Protein AF-A0ABD3FHA6-F1 (afdb_monomer_lite)

pLDDT: mean 83.42, std 15.01, range [49.0, 98.38]

Organism: NCBI:txid2107226

Structure (mmCIF, N/CA/C/O backbone):
data_AF-A0ABD3FHA6-F1
#
_entry.id   AF-A0ABD3FHA6-F1
#
loop_
_atom_site.group_PDB
_atom_site.id
_atom_site.type_symbol
_atom_site.label_atom_id
_atom_site.label_alt_id
_atom_site.label_comp_id
_atom_site.label_asym_id
_atom_site.label_entity_id
_atom_site.label_seq_id
_atom_site.pdbx_PDB_ins_code
_atom_site.Cartn_x
_atom_site.Cartn_y
_atom_site.Cartn_z
_atom_site.occupancy
_atom_site.B_iso_or_equiv
_atom_site.auth_seq_id
_atom_site.auth_comp_id
_atom_site.auth_asym_id
_atom_site.auth_atom_id
_atom_site.pdbx_PDB_model_num
ATOM 1 N N . MET A 1 1 ? 28.570 7.224 -56.910 1.00 51.75 1 MET A N 1
ATOM 2 C CA . MET A 1 1 ? 27.597 7.751 -55.920 1.00 51.75 1 MET A CA 1
ATOM 3 C C . MET A 1 1 ? 27.052 6.671 -54.962 1.00 51.75 1 MET A C 1
ATOM 5 O O . MET A 1 1 ? 25.882 6.709 -54.624 1.00 51.75 1 MET A O 1
ATOM 9 N N . LYS A 1 2 ? 27.860 5.693 -54.512 1.00 54.31 2 LYS A N 1
ATOM 10 C CA . LYS A 1 2 ? 27.396 4.620 -53.595 1.00 54.31 2 LYS A CA 1
ATOM 11 C C . LYS A 1 2 ? 28.093 4.656 -52.227 1.00 54.31 2 LYS A C 1
ATOM 13 O O . LYS A 1 2 ? 27.481 4.357 -51.213 1.00 54.31 2 LYS A O 1
ATOM 18 N N . ILE A 1 3 ? 29.353 5.092 -52.200 1.00 58.38 3 ILE A N 1
ATOM 19 C CA . ILE A 1 3 ? 30.203 5.099 -50.999 1.00 58.38 3 ILE A CA 1
ATOM 20 C C . ILE A 1 3 ? 29.811 6.231 -50.033 1.00 58.38 3 ILE A C 1
ATOM 22 O O . ILE A 1 3 ? 29.779 6.028 -48.823 1.00 58.38 3 ILE A O 1
ATOM 26 N N . THR A 1 4 ? 29.428 7.399 -50.557 1.00 58.75 4 THR A N 1
ATOM 27 C CA . THR A 1 4 ? 28.997 8.557 -49.754 1.00 58.75 4 THR A CA 1
ATOM 28 C C . THR A 1 4 ? 27.700 8.290 -48.993 1.00 58.75 4 THR A C 1
ATOM 30 O O . THR A 1 4 ? 27.600 8.642 -47.823 1.00 58.75 4 THR A O 1
ATOM 33 N N . SER A 1 5 ? 26.733 7.611 -49.615 1.00 57.25 5 SER A N 1
ATOM 34 C CA . SER A 1 5 ? 25.458 7.252 -48.981 1.00 57.25 5 SER A CA 1
ATOM 35 C C . SER A 1 5 ? 25.635 6.233 -47.852 1.00 57.25 5 SER A C 1
ATOM 37 O O . SER A 1 5 ? 25.012 6.374 -46.806 1.00 57.25 5 SER A O 1
ATOM 39 N N . ILE A 1 6 ? 26.521 5.245 -48.025 1.00 63.41 6 ILE A N 1
ATOM 40 C CA . ILE A 1 6 ? 26.822 4.249 -46.983 1.00 63.41 6 ILE A CA 1
ATOM 41 C C . ILE A 1 6 ? 27.524 4.914 -45.795 1.00 63.41 6 ILE A C 1
ATOM 43 O O . ILE A 1 6 ? 27.130 4.689 -44.652 1.00 63.41 6 ILE A O 1
ATOM 47 N N . ALA A 1 7 ? 28.514 5.775 -46.054 1.00 64.62 7 ALA A N 1
ATOM 48 C CA . ALA A 1 7 ? 29.210 6.510 -45.001 1.00 64.62 7 ALA A CA 1
ATOM 49 C C . ALA A 1 7 ? 28.241 7.369 -44.173 1.00 64.62 7 ALA A C 1
ATOM 51 O O . ALA A 1 7 ? 28.287 7.337 -42.947 1.00 64.62 7 ALA A O 1
ATOM 52 N N . LEU A 1 8 ? 27.303 8.056 -44.832 1.00 67.19 8 LEU A N 1
ATOM 53 C CA . LEU A 1 8 ? 26.311 8.913 -44.179 1.00 67.19 8 LEU A CA 1
ATOM 54 C C . LEU A 1 8 ? 25.351 8.103 -43.289 1.00 67.19 8 LEU A C 1
ATOM 56 O O . LEU A 1 8 ? 25.089 8.493 -42.152 1.00 67.19 8 LEU A O 1
ATOM 60 N N . VAL A 1 9 ? 24.898 6.933 -43.752 1.00 68.75 9 VAL A N 1
ATOM 61 C CA . VAL A 1 9 ? 24.053 6.023 -42.955 1.00 68.75 9 VAL A CA 1
ATOM 62 C C . VAL A 1 9 ? 24.804 5.495 -41.729 1.00 68.75 9 VAL A C 1
ATOM 64 O O . VAL A 1 9 ? 24.260 5.515 -40.625 1.00 68.75 9 VAL A O 1
ATOM 67 N N . VAL A 1 10 ? 26.067 5.085 -41.881 1.00 71.25 10 VAL A N 1
ATOM 68 C CA . VAL A 1 10 ? 26.894 4.605 -40.759 1.00 71.25 10 VAL A CA 1
ATOM 69 C C . VAL A 1 10 ? 27.122 5.713 -39.727 1.00 71.25 10 VAL A C 1
ATOM 71 O O . VAL A 1 10 ? 27.007 5.463 -38.526 1.00 71.25 10 VAL A O 1
ATOM 74 N N . SER A 1 11 ? 27.380 6.947 -40.167 1.00 60.53 11 SER A N 1
ATOM 75 C CA . SER A 1 11 ? 27.539 8.096 -39.272 1.00 60.53 11 SER A CA 1
ATOM 76 C C . SER A 1 11 ? 26.259 8.402 -38.492 1.00 60.53 11 SER A C 1
ATOM 78 O O . SER A 1 11 ? 26.323 8.600 -37.281 1.00 60.53 11 SER A O 1
ATOM 80 N N . VAL A 1 12 ? 25.091 8.377 -39.143 1.00 66.06 12 VAL A N 1
ATOM 81 C CA . VAL A 1 12 ? 23.794 8.607 -38.481 1.00 66.06 12 VAL A CA 1
ATOM 82 C C . VAL A 1 12 ? 23.500 7.520 -37.445 1.00 66.06 12 VAL A C 1
ATOM 84 O O . VAL A 1 12 ? 23.106 7.838 -36.322 1.00 66.06 12 VAL A O 1
ATOM 87 N N . VAL A 1 13 ? 23.758 6.249 -37.768 1.00 66.25 13 VAL A N 1
ATOM 88 C CA . VAL A 1 13 ? 23.585 5.132 -36.823 1.00 66.25 13 VAL A CA 1
ATOM 89 C C . VAL A 1 13 ? 24.548 5.257 -35.640 1.00 66.25 13 VAL A C 1
ATOM 91 O O . VAL A 1 13 ? 24.134 5.077 -34.497 1.00 66.25 13 VAL A O 1
ATOM 94 N N . ALA A 1 14 ? 25.810 5.626 -35.875 1.00 59.94 14 ALA A N 1
ATOM 95 C CA . ALA A 1 14 ? 26.801 5.808 -34.814 1.00 59.94 14 ALA A CA 1
ATOM 96 C C . ALA A 1 14 ? 26.459 6.983 -33.878 1.00 59.94 14 ALA A C 1
ATOM 98 O O . ALA A 1 14 ? 26.611 6.868 -32.659 1.00 59.94 14 ALA A O 1
ATOM 99 N N . ILE A 1 15 ? 25.954 8.093 -34.427 1.00 60.44 15 ILE A N 1
ATOM 100 C CA . ILE A 1 15 ? 25.502 9.259 -33.653 1.00 60.44 15 ILE A CA 1
ATOM 101 C C . ILE A 1 15 ? 24.252 8.903 -32.836 1.00 60.44 15 ILE A C 1
ATOM 103 O O . ILE A 1 15 ? 24.207 9.186 -31.638 1.00 60.44 15 ILE A O 1
ATOM 107 N N . ALA A 1 16 ? 23.282 8.203 -33.432 1.00 60.00 16 ALA A N 1
ATOM 108 C CA . ALA A 1 16 ? 22.097 7.711 -32.727 1.00 60.00 16 ALA A CA 1
ATOM 109 C C . ALA A 1 16 ? 22.450 6.693 -31.625 1.00 60.00 16 ALA A C 1
ATOM 111 O O . ALA A 1 16 ? 21.807 6.656 -30.576 1.00 60.00 16 ALA A O 1
ATOM 112 N N . HIS A 1 17 ? 23.503 5.890 -31.817 1.00 56.09 17 HIS A N 1
ATOM 113 C CA . HIS A 1 17 ? 23.970 4.952 -30.796 1.00 56.09 17 HIS A CA 1
ATOM 114 C C . HIS A 1 17 ? 24.661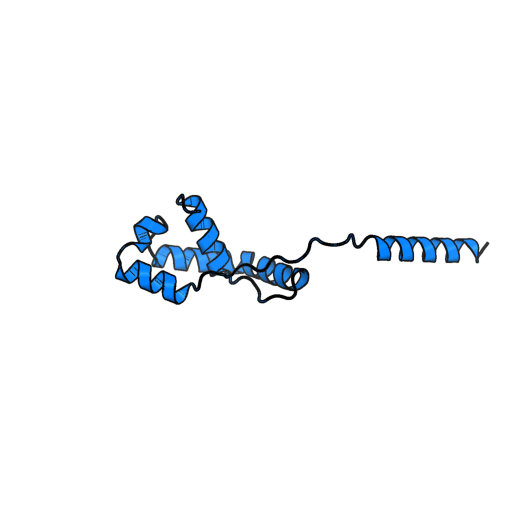 5.663 -29.623 1.00 56.09 17 HIS A C 1
ATOM 116 O O . HIS A 1 17 ? 24.476 5.270 -28.470 1.00 56.09 17 HIS A O 1
ATOM 122 N N . ARG A 1 18 ? 25.397 6.752 -29.895 1.00 49.84 18 ARG A N 1
ATOM 123 C CA . ARG A 1 18 ? 26.035 7.597 -28.870 1.00 49.84 18 ARG A CA 1
ATOM 124 C C . ARG A 1 18 ? 25.067 8.528 -28.141 1.00 49.84 18 ARG A C 1
ATOM 126 O O . ARG A 1 18 ? 25.381 8.954 -27.035 1.00 49.84 18 ARG A O 1
ATOM 133 N N . SER A 1 19 ? 23.889 8.818 -28.698 1.00 49.00 19 SER A N 1
ATOM 134 C CA . SER A 1 19 ? 22.903 9.705 -28.061 1.00 49.00 19 SER A CA 1
ATOM 135 C C . SER A 1 19 ? 22.072 9.035 -26.959 1.00 49.00 19 SER A C 1
ATOM 137 O O . SER A 1 19 ? 21.137 9.652 -26.439 1.00 49.00 19 SER A O 1
ATOM 139 N N . LYS A 1 20 ? 22.393 7.798 -26.551 1.00 54.44 20 LYS A N 1
ATOM 140 C CA . LYS A 1 20 ? 21.945 7.279 -25.253 1.00 54.44 20 LYS A CA 1
ATOM 141 C C . LYS A 1 20 ? 22.679 8.067 -24.169 1.00 54.44 20 LYS A C 1
ATOM 143 O O . LYS A 1 20 ? 23.675 7.605 -23.625 1.00 54.44 20 LYS A O 1
ATOM 148 N N . GLY A 1 21 ? 22.198 9.286 -23.918 1.00 59.41 21 GLY A N 1
ATOM 149 C CA . GLY A 1 21 ? 22.739 10.198 -22.922 1.00 59.41 21 GLY A CA 1
ATOM 150 C C . GLY A 1 21 ? 22.992 9.456 -21.618 1.00 59.41 21 GLY A C 1
ATOM 151 O O . GLY A 1 21 ? 22.180 8.615 -21.219 1.00 59.41 21 GLY A O 1
ATOM 152 N N . SER A 1 22 ? 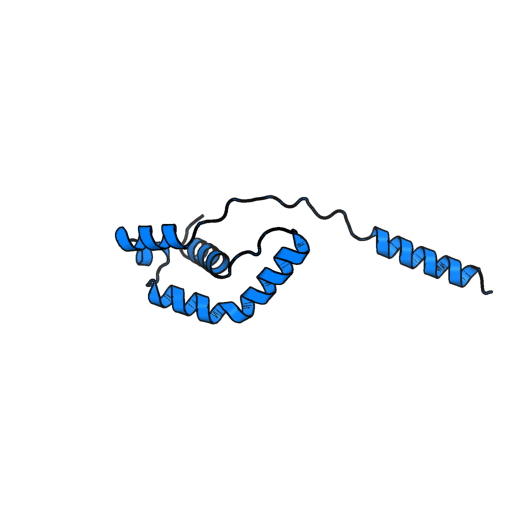24.141 9.739 -21.002 1.00 60.72 22 SER A N 1
ATOM 153 C CA . SER A 1 22 ? 24.537 9.166 -19.718 1.00 60.72 22 SER A CA 1
ATOM 154 C C . SER A 1 22 ? 23.385 9.344 -18.733 1.00 60.72 22 SER A C 1
ATOM 156 O O . SER A 1 22 ? 23.045 10.460 -18.334 1.00 60.72 22 SER A O 1
ATOM 158 N N . ARG A 1 23 ? 22.683 8.248 -18.438 1.00 66.25 23 ARG A N 1
ATOM 159 C CA . ARG A 1 23 ? 21.530 8.278 -17.543 1.00 66.25 23 ARG A CA 1
ATOM 160 C C . ARG A 1 23 ? 22.069 8.481 -16.136 1.00 66.25 23 ARG A C 1
ATOM 162 O O . ARG A 1 23 ? 23.020 7.808 -15.748 1.00 66.25 23 ARG A O 1
ATOM 169 N N . ALA A 1 24 ? 21.446 9.386 -15.382 1.00 75.50 24 ALA A N 1
ATOM 170 C CA . ALA A 1 24 ? 21.804 9.609 -13.988 1.00 75.50 24 ALA A CA 1
ATOM 171 C C . ALA A 1 24 ? 21.859 8.272 -13.220 1.00 75.50 24 ALA A C 1
ATOM 173 O O . ALA A 1 24 ? 21.021 7.394 -13.474 1.00 75.50 24 ALA A O 1
ATOM 174 N N . PRO A 1 25 ? 22.825 8.114 -12.299 1.00 78.31 25 PRO A N 1
ATOM 175 C CA . PRO A 1 25 ? 23.001 6.874 -11.563 1.00 78.31 25 PRO A CA 1
ATOM 176 C C . PRO A 1 25 ? 21.738 6.520 -10.775 1.00 78.31 25 PRO A C 1
ATOM 178 O O . PRO A 1 25 ? 21.011 7.384 -10.276 1.00 78.31 25 PRO A O 1
ATOM 181 N N . VAL A 1 26 ? 21.469 5.221 -10.665 1.00 77.69 26 VAL A N 1
ATOM 182 C CA . VAL A 1 26 ? 20.349 4.709 -9.875 1.00 77.69 26 VAL A CA 1
ATOM 183 C C . VAL A 1 26 ? 20.668 4.911 -8.395 1.00 77.69 26 VAL A C 1
ATOM 185 O O . VAL A 1 26 ? 21.591 4.300 -7.866 1.00 77.69 26 VAL A O 1
ATOM 188 N N . VAL A 1 27 ? 19.881 5.742 -7.711 1.00 81.75 27 VAL A N 1
ATOM 189 C CA . VAL A 1 27 ? 19.973 5.902 -6.254 1.00 81.75 27 VAL A CA 1
ATOM 190 C C . VAL A 1 27 ? 19.123 4.832 -5.580 1.00 81.75 27 VAL A C 1
ATOM 192 O O . VAL A 1 27 ? 17.899 4.802 -5.740 1.00 81.75 27 VAL A O 1
ATOM 195 N N . TYR A 1 28 ? 19.763 3.960 -4.805 1.00 79.69 28 TYR A N 1
ATOM 196 C CA . TYR A 1 28 ? 19.052 2.981 -3.994 1.00 79.69 28 TYR A CA 1
ATOM 197 C C . TYR A 1 28 ? 18.409 3.652 -2.776 1.00 79.69 28 TYR A C 1
ATOM 199 O O . TYR A 1 28 ? 19.038 4.439 -2.072 1.00 79.69 28 TYR A O 1
ATOM 207 N N . ARG A 1 29 ? 17.145 3.319 -2.512 1.00 80.31 29 ARG A N 1
ATOM 208 C CA . ARG A 1 29 ? 16.424 3.725 -1.302 1.00 80.31 29 ARG A CA 1
ATOM 209 C C . ARG A 1 29 ? 15.779 2.494 -0.688 1.00 80.31 29 ARG A C 1
ATOM 211 O O . ARG A 1 29 ? 15.099 1.746 -1.395 1.00 80.31 29 ARG A O 1
ATOM 218 N N . LYS A 1 30 ? 15.974 2.301 0.621 1.00 84.00 30 LYS A N 1
ATOM 219 C CA . LYS A 1 30 ? 15.287 1.243 1.368 1.00 84.00 30 LYS A CA 1
ATOM 220 C C . LYS A 1 30 ? 13.782 1.501 1.299 1.00 84.00 30 LYS A C 1
ATOM 222 O O . LYS A 1 30 ? 13.326 2.607 1.582 1.00 84.00 30 LYS A O 1
ATOM 227 N N . ARG A 1 31 ? 13.029 0.490 0.874 1.00 84.75 31 ARG A N 1
ATOM 228 C CA . ARG A 1 31 ? 11.568 0.560 0.763 1.00 84.75 31 ARG A CA 1
ATOM 229 C C . ARG A 1 31 ? 10.931 0.135 2.078 1.00 84.75 31 ARG A C 1
ATOM 231 O O . ARG A 1 31 ? 11.531 -0.620 2.842 1.00 84.75 31 ARG A O 1
ATOM 238 N N . LEU A 1 32 ? 9.728 0.639 2.323 1.00 89.50 32 LEU A N 1
ATOM 239 C CA . LEU A 1 32 ? 8.915 0.213 3.450 1.00 89.50 32 LEU A CA 1
ATOM 240 C C . LEU A 1 32 ? 8.536 -1.259 3.275 1.00 89.50 32 LEU A C 1
ATOM 242 O O . LEU A 1 32 ? 8.130 -1.680 2.194 1.00 89.50 32 LEU A O 1
ATOM 246 N N . GLU A 1 33 ? 8.636 -2.035 4.347 1.00 92.62 33 GLU A N 1
ATOM 247 C CA . GLU A 1 33 ? 8.052 -3.370 4.368 1.00 92.62 33 GLU A CA 1
ATOM 248 C C . GLU A 1 33 ? 6.570 -3.252 4.717 1.00 92.62 33 GLU A C 1
ATOM 250 O O . GLU A 1 33 ? 6.201 -2.975 5.861 1.00 92.62 33 GLU A O 1
ATOM 255 N N . TRP A 1 34 ? 5.719 -3.419 3.702 1.00 94.31 34 TRP A N 1
ATOM 256 C CA . TRP A 1 34 ? 4.283 -3.167 3.814 1.00 94.31 34 TRP A CA 1
ATOM 257 C C . TRP A 1 34 ? 3.604 -4.020 4.889 1.00 94.31 34 TRP A C 1
ATOM 259 O O . TRP A 1 34 ? 2.866 -3.482 5.710 1.00 94.31 34 TRP A O 1
ATOM 269 N N . VAL A 1 35 ? 3.854 -5.334 4.911 1.00 95.31 35 VAL A N 1
ATOM 270 C CA . VAL A 1 35 ? 3.142 -6.261 5.807 1.00 95.31 35 VAL A CA 1
ATOM 271 C C . VAL A 1 35 ? 3.400 -5.940 7.289 1.00 95.31 35 VAL A C 1
ATOM 273 O O . VAL A 1 35 ? 2.421 -5.708 8.006 1.00 95.31 35 VAL A O 1
ATOM 276 N N . PRO A 1 36 ? 4.658 -5.821 7.764 1.00 96.81 36 PRO A N 1
ATOM 277 C CA . PRO A 1 36 ? 4.926 -5.411 9.144 1.00 96.81 36 PRO A CA 1
ATOM 278 C C . PRO A 1 36 ? 4.377 -4.020 9.478 1.00 96.81 36 PRO A C 1
ATOM 280 O O . PRO A 1 36 ? 3.859 -3.802 10.573 1.00 96.81 36 PRO A O 1
ATOM 283 N N . HIS A 1 37 ? 4.464 -3.072 8.540 1.00 96.12 37 HIS A N 1
ATOM 284 C CA . HIS A 1 37 ? 3.964 -1.713 8.741 1.00 96.12 37 HIS A CA 1
ATOM 285 C C . HIS A 1 37 ? 2.437 -1.666 8.894 1.00 96.12 37 HIS A C 1
ATOM 287 O O . HIS A 1 37 ? 1.928 -1.067 9.842 1.00 96.12 37 HIS A O 1
ATOM 293 N N . ARG A 1 38 ? 1.704 -2.337 7.996 1.00 96.62 38 ARG A N 1
ATOM 294 C CA . ARG A 1 38 ? 0.243 -2.473 8.060 1.00 96.62 38 ARG A CA 1
ATOM 295 C C . ARG A 1 38 ? -0.176 -3.123 9.371 1.00 96.62 38 ARG A C 1
ATOM 297 O O . ARG A 1 38 ? -1.078 -2.615 10.030 1.00 96.62 38 ARG A O 1
ATOM 304 N N . TYR A 1 39 ? 0.477 -4.223 9.750 1.00 98.06 39 TYR A N 1
ATOM 305 C CA . TYR A 1 39 ? 0.164 -4.937 10.987 1.00 98.06 39 TYR A CA 1
ATOM 306 C C . TYR A 1 39 ? 0.327 -4.038 12.214 1.00 98.06 39 TYR A C 1
ATOM 308 O O . TYR A 1 39 ? -0.590 -3.944 13.027 1.00 98.06 39 TYR A O 1
ATOM 316 N N . ARG A 1 40 ? 1.446 -3.309 12.303 1.00 98.25 40 ARG A N 1
ATOM 317 C CA . ARG A 1 40 ? 1.694 -2.353 13.387 1.00 98.25 40 ARG A CA 1
ATOM 318 C C . ARG A 1 40 ? 0.592 -1.296 13.484 1.00 98.25 40 ARG A C 1
ATOM 320 O O . ARG A 1 40 ? 0.008 -1.126 14.546 1.00 98.25 40 ARG A O 1
ATOM 327 N N . LEU A 1 41 ? 0.253 -0.637 12.374 1.00 97.69 41 LEU A N 1
ATOM 328 C CA . LEU A 1 41 ? -0.779 0.406 12.367 1.00 97.69 41 LEU A CA 1
ATOM 329 C C . LEU A 1 41 ? -2.173 -0.109 12.741 1.00 97.69 41 LEU A C 1
ATOM 331 O O . LEU A 1 41 ? -2.982 0.655 13.268 1.00 97.69 41 LEU A O 1
ATOM 335 N N . LEU A 1 42 ? -2.476 -1.371 12.433 1.00 98.19 42 LEU A N 1
ATOM 336 C CA . LEU A 1 42 ? -3.729 -2.005 12.835 1.00 98.19 42 LEU A CA 1
ATOM 337 C C . LEU A 1 42 ? -3.744 -2.314 14.332 1.00 98.19 42 LEU A C 1
ATOM 339 O O . LEU A 1 42 ? -4.733 -2.000 14.986 1.00 98.19 42 LEU A O 1
ATOM 343 N N . GLN A 1 43 ? -2.648 -2.853 14.872 1.00 98.38 43 GLN A N 1
ATOM 344 C CA . GLN A 1 43 ? -2.492 -3.103 16.309 1.00 98.38 43 GLN A CA 1
ATOM 345 C C . GLN A 1 43 ? -2.575 -1.809 17.131 1.00 98.38 43 GLN A C 1
ATOM 347 O O . GLN A 1 43 ? -3.223 -1.768 18.169 1.00 98.38 43 GLN A O 1
ATOM 352 N N . GLU A 1 44 ? -1.984 -0.721 16.636 1.00 97.94 44 GLU A N 1
ATOM 353 C CA . GLU A 1 44 ? -2.013 0.593 17.292 1.00 97.94 44 GLU A CA 1
ATOM 354 C C . GLU A 1 44 ? -3.330 1.368 17.060 1.00 97.94 44 GLU A C 1
ATOM 356 O O . GLU A 1 44 ? -3.488 2.495 17.539 1.00 97.94 44 GLU A O 1
ATOM 361 N N . GLY A 1 45 ? -4.264 0.829 16.264 1.00 97.56 45 GLY A N 1
ATOM 362 C CA . GLY A 1 45 ? -5.503 1.518 15.880 1.00 97.56 45 GLY A CA 1
ATOM 363 C C . GLY A 1 45 ? -5.289 2.793 15.047 1.00 97.56 45 GLY A C 1
ATOM 364 O O . GLY A 1 45 ? -6.216 3.583 14.865 1.00 97.56 45 GLY A O 1
ATOM 365 N N . GLN A 1 46 ? -4.082 3.019 14.520 1.00 97.25 46 GLN A N 1
ATOM 366 C CA . GLN A 1 46 ? -3.700 4.253 13.827 1.00 97.25 46 GLN A CA 1
ATOM 367 C C . GLN A 1 46 ? -3.928 4.208 12.314 1.00 97.25 46 GLN A C 1
ATOM 369 O O . GLN A 1 46 ? -3.853 5.254 11.673 1.00 97.25 46 GLN A O 1
ATOM 374 N N . PHE A 1 47 ? -4.237 3.047 11.721 1.00 97.69 47 PHE A N 1
ATOM 375 C CA . PHE A 1 47 ? -4.332 2.906 10.260 1.00 97.69 47 PHE A CA 1
ATOM 376 C C . PHE A 1 47 ? -5.249 3.958 9.616 1.00 97.69 47 PHE A C 1
ATOM 378 O O . PHE A 1 47 ? -4.843 4.653 8.683 1.00 97.69 47 PHE A O 1
ATOM 385 N N . LYS A 1 48 ? -6.464 4.138 10.157 1.00 97.38 48 LYS A N 1
ATOM 386 C CA . LYS A 1 48 ? -7.434 5.114 9.633 1.00 97.38 48 LYS A CA 1
ATOM 387 C C . LYS A 1 48 ? -6.940 6.549 9.757 1.00 97.38 48 LYS A C 1
ATOM 389 O O . LYS A 1 48 ? -7.179 7.354 8.864 1.00 97.38 48 LYS A O 1
ATOM 394 N N . ARG A 1 49 ? -6.248 6.881 10.846 1.00 96.44 49 ARG A N 1
ATOM 395 C CA . ARG A 1 49 ? -5.670 8.214 11.037 1.00 96.44 49 ARG A CA 1
ATOM 396 C C . ARG A 1 49 ? -4.520 8.458 10.063 1.00 96.44 49 ARG A C 1
ATOM 398 O O . ARG A 1 49 ? -4.444 9.544 9.499 1.00 96.44 49 ARG A O 1
ATOM 405 N N . TYR A 1 50 ? -3.672 7.453 9.864 1.00 96.62 50 TYR A N 1
ATOM 406 C CA . TYR A 1 50 ? -2.486 7.528 9.019 1.00 96.62 50 TYR A CA 1
ATOM 407 C C . TYR A 1 50 ? -2.850 7.649 7.532 1.00 96.62 50 TYR A C 1
ATOM 409 O O . TYR A 1 50 ? -2.387 8.561 6.861 1.00 96.62 50 TYR A O 1
ATOM 417 N N . TYR A 1 51 ? -3.733 6.781 7.029 1.00 96.94 51 TYR A N 1
ATOM 418 C CA . TYR A 1 51 ? -4.102 6.732 5.606 1.00 96.94 51 TYR A CA 1
ATOM 419 C C . TYR A 1 51 ? -5.417 7.442 5.264 1.00 96.94 51 TYR A C 1
ATOM 421 O O . TYR A 1 51 ? -5.827 7.442 4.107 1.00 96.94 51 TYR A O 1
ATOM 429 N N . ARG A 1 52 ? -6.109 8.022 6.254 1.00 96.88 52 ARG A N 1
ATOM 430 C CA . ARG A 1 52 ? -7.435 8.664 6.105 1.00 96.88 52 ARG A CA 1
ATOM 431 C C . ARG A 1 52 ? -8.533 7.735 5.564 1.00 96.88 52 ARG A C 1
ATOM 433 O O . ARG A 1 52 ? -9.590 8.203 5.158 1.00 96.88 52 ARG A O 1
ATOM 440 N N . MET A 1 53 ? -8.320 6.419 5.613 1.00 97.38 53 MET A N 1
ATOM 441 C CA . MET A 1 53 ? -9.259 5.391 5.154 1.00 97.38 53 MET A CA 1
ATOM 442 C C . MET A 1 53 ? -9.093 4.091 5.948 1.00 97.38 53 MET A C 1
ATOM 444 O O . MET A 1 53 ? -8.076 3.883 6.608 1.00 97.38 53 MET A O 1
ATOM 448 N N . SER A 1 54 ? -10.088 3.204 5.907 1.00 97.88 54 SER A N 1
ATOM 449 C CA . SER A 1 54 ? -9.953 1.873 6.509 1.00 97.88 54 SER A CA 1
ATOM 450 C C . SER A 1 54 ? -8.950 1.011 5.732 1.00 97.88 54 SER A C 1
ATOM 452 O O . SER A 1 54 ? -8.712 1.239 4.546 1.00 97.88 54 SER A O 1
ATOM 454 N N . ALA A 1 55 ? -8.392 -0.017 6.378 1.00 97.38 55 ALA A N 1
ATOM 455 C CA . ALA A 1 55 ? -7.514 -0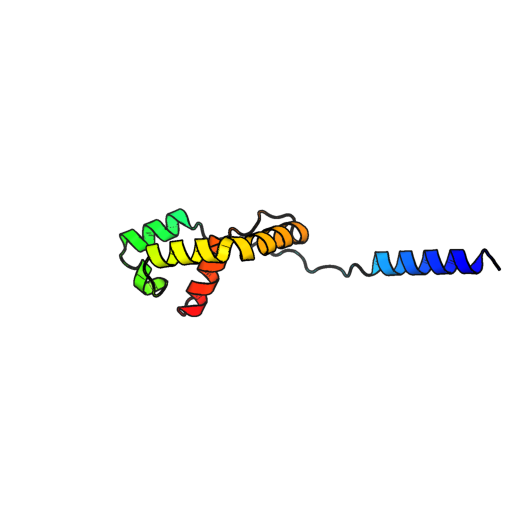.969 5.693 1.00 97.38 55 ALA A CA 1
ATOM 456 C C . ALA A 1 55 ? -8.229 -1.708 4.555 1.00 97.38 55 ALA A C 1
ATOM 458 O O . ALA A 1 55 ? -7.647 -1.871 3.494 1.00 97.38 55 ALA A O 1
ATOM 459 N N . ALA A 1 56 ? -9.511 -2.049 4.723 1.00 98.12 56 ALA A N 1
ATOM 460 C CA . ALA A 1 56 ? -10.304 -2.653 3.655 1.00 98.12 56 ALA A CA 1
ATOM 461 C C . ALA A 1 56 ? -10.446 -1.724 2.435 1.00 98.12 56 ALA A C 1
ATOM 463 O O . ALA A 1 56 ? -10.262 -2.164 1.305 1.00 98.12 56 ALA A O 1
ATOM 464 N N . ALA A 1 57 ? -10.717 -0.430 2.649 1.00 98.12 57 ALA A N 1
ATOM 465 C CA . ALA A 1 57 ? -10.782 0.541 1.557 1.00 98.12 57 ALA A CA 1
ATOM 466 C C . ALA A 1 57 ? -9.421 0.707 0.862 1.00 98.12 57 ALA A C 1
ATOM 468 O O . ALA A 1 57 ? -9.363 0.820 -0.361 1.00 98.12 57 ALA A O 1
ATOM 469 N N . PHE A 1 58 ? -8.329 0.668 1.628 1.00 98.06 58 PHE A N 1
ATOM 470 C CA . PHE A 1 58 ? -6.978 0.686 1.078 1.00 98.06 58 PHE A CA 1
ATOM 471 C C . PHE A 1 58 ? -6.696 -0.557 0.220 1.00 98.06 58 PHE A C 1
ATOM 473 O O . PHE A 1 58 ? -6.175 -0.432 -0.885 1.00 98.06 58 PHE A O 1
ATOM 480 N N . ASP A 1 59 ? -7.072 -1.746 0.694 1.00 97.75 59 ASP A N 1
ATOM 481 C CA . ASP A 1 59 ? -6.883 -3.006 -0.032 1.00 97.75 59 ASP A CA 1
ATOM 482 C C . ASP A 1 59 ? -7.684 -3.002 -1.357 1.00 97.75 59 ASP A C 1
ATOM 484 O O . ASP A 1 59 ? -7.154 -3.377 -2.406 1.00 97.75 59 ASP A O 1
ATOM 488 N N . VAL A 1 60 ? -8.916 -2.471 -1.348 1.00 98.38 60 VAL A N 1
ATOM 489 C CA . VAL A 1 60 ? -9.721 -2.243 -2.566 1.00 98.38 60 VAL A CA 1
ATOM 490 C C . VAL A 1 60 ? -9.034 -1.260 -3.515 1.00 98.38 60 VAL A C 1
ATOM 492 O O . VAL A 1 60 ? -8.956 -1.516 -4.716 1.00 98.38 60 VAL A O 1
ATOM 495 N N . LEU A 1 61 ? -8.503 -0.151 -2.999 1.00 97.62 61 LEU A N 1
ATOM 496 C CA . LEU A 1 61 ? -7.798 0.838 -3.812 1.00 97.62 61 LEU A CA 1
ATOM 497 C C . LEU A 1 61 ? -6.560 0.239 -4.491 1.00 97.62 61 LEU A C 1
ATOM 499 O O . LEU A 1 61 ? -6.335 0.479 -5.676 1.00 97.62 61 LEU A O 1
ATOM 503 N N . VAL A 1 62 ? -5.772 -0.558 -3.764 1.00 97.44 62 VAL A N 1
ATOM 504 C CA . VAL A 1 62 ? -4.629 -1.279 -4.339 1.00 97.44 62 VAL A CA 1
ATOM 505 C C . VAL A 1 62 ? -5.104 -2.182 -5.469 1.00 97.44 62 VAL A C 1
ATOM 507 O O . VAL A 1 62 ? -4.559 -2.096 -6.564 1.00 97.44 62 VAL A O 1
ATOM 510 N N . HIS A 1 63 ? -6.147 -2.982 -5.237 1.00 97.69 63 HIS A N 1
ATOM 511 C CA . HIS A 1 63 ? -6.690 -3.888 -6.245 1.00 97.69 63 HIS A CA 1
ATOM 512 C C . HIS A 1 63 ? -7.131 -3.156 -7.524 1.00 97.69 63 HIS A C 1
ATOM 514 O O . HIS A 1 63 ? -6.763 -3.573 -8.621 1.00 97.69 63 HIS A O 1
ATOM 520 N N . LEU A 1 64 ? -7.843 -2.032 -7.390 1.00 97.81 64 LEU A N 1
ATOM 521 C CA . LEU A 1 64 ? -8.289 -1.212 -8.523 1.00 97.81 64 LEU A CA 1
ATOM 522 C C . LEU A 1 64 ? -7.123 -0.612 -9.324 1.00 97.81 64 LEU A C 1
ATOM 524 O O . LEU A 1 64 ? -7.220 -0.472 -10.542 1.00 97.81 64 LEU A O 1
ATOM 528 N N . LEU A 1 65 ? -6.023 -0.253 -8.657 1.00 95.88 65 LEU A N 1
ATOM 529 C CA . LEU A 1 65 ? -4.869 0.387 -9.296 1.00 95.88 65 LEU A CA 1
ATOM 530 C C . LEU A 1 65 ? -3.836 -0.605 -9.847 1.00 95.88 65 LEU A C 1
ATOM 532 O O . LEU A 1 65 ? -3.028 -0.218 -10.696 1.00 95.88 65 LEU A O 1
ATOM 536 N N . THR A 1 66 ? -3.854 -1.867 -9.409 1.00 95.19 66 THR A N 1
ATOM 537 C CA . THR A 1 66 ? -2.898 -2.903 -9.833 1.00 95.19 66 THR A CA 1
ATOM 538 C C . THR A 1 66 ? -2.727 -2.987 -11.354 1.00 95.19 66 THR A C 1
ATOM 540 O O . THR A 1 66 ? -1.587 -2.834 -11.801 1.00 95.19 66 THR A O 1
ATOM 543 N N . PRO A 1 67 ? -3.787 -3.101 -12.183 1.00 93.75 67 PRO A N 1
ATOM 544 C CA . PRO A 1 67 ? -3.616 -3.265 -13.631 1.00 93.75 67 PRO A CA 1
ATOM 545 C C . PRO A 1 67 ? -2.883 -2.091 -14.298 1.00 93.75 67 PRO A C 1
ATOM 547 O O . PRO A 1 67 ? -2.124 -2.267 -15.253 1.00 93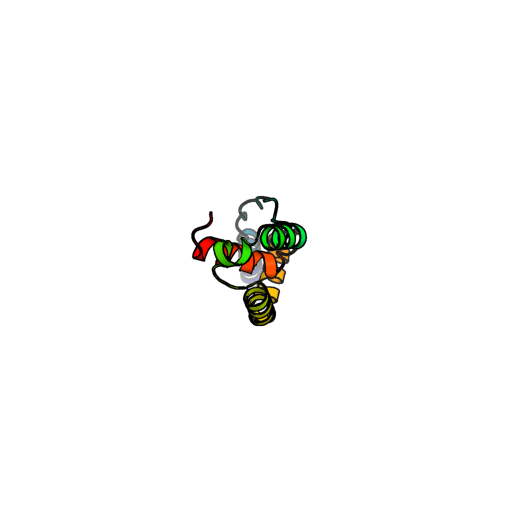.75 67 PRO A O 1
ATOM 550 N N . ALA A 1 68 ? -3.090 -0.871 -13.794 1.00 91.44 68 ALA A N 1
ATOM 551 C CA . ALA A 1 68 ? -2.431 0.321 -14.316 1.00 91.44 68 ALA A CA 1
ATOM 552 C C . ALA A 1 68 ? -0.970 0.430 -13.841 1.00 91.44 68 ALA A C 1
ATOM 554 O O . ALA A 1 68 ? -0.100 0.874 -14.595 1.00 91.44 68 ALA A O 1
ATOM 555 N N . LEU A 1 69 ? -0.691 0.019 -12.600 1.00 91.88 69 LEU A N 1
ATOM 556 C CA . LEU A 1 69 ? 0.609 0.198 -11.950 1.00 91.88 69 LEU A CA 1
ATOM 557 C C . LEU A 1 69 ? 1.601 -0.943 -12.212 1.00 91.88 69 LEU A C 1
ATOM 559 O O . LEU A 1 69 ? 2.810 -0.702 -12.189 1.00 91.88 69 LEU A O 1
ATOM 563 N N . GLU A 1 70 ? 1.142 -2.150 -12.542 1.00 88.94 70 GLU A N 1
ATOM 564 C CA . GLU A 1 70 ? 2.020 -3.262 -12.942 1.00 88.94 70 GLU A CA 1
ATOM 565 C C . GLU A 1 70 ? 2.883 -2.906 -14.160 1.00 88.94 70 GLU A C 1
ATOM 567 O O . GLU A 1 70 ? 4.090 -3.166 -14.180 1.00 88.94 70 GLU A O 1
ATOM 572 N N . ARG A 1 71 ? 2.305 -2.206 -15.145 1.00 84.19 71 ARG A N 1
ATOM 573 C CA . ARG A 1 71 ? 3.045 -1.705 -16.314 1.00 84.19 71 ARG A CA 1
ATOM 574 C C . ARG A 1 71 ? 4.174 -0.751 -15.907 1.00 84.19 71 ARG A C 1
ATOM 576 O O . ARG A 1 71 ? 5.280 -0.821 -16.441 1.00 84.19 71 ARG A O 1
ATOM 583 N N . VAL A 1 72 ? 3.920 0.123 -14.932 1.00 81.88 72 VAL A N 1
ATOM 584 C CA . VAL A 1 72 ? 4.918 1.068 -14.401 1.00 81.88 72 VAL A CA 1
ATOM 585 C C . VAL A 1 72 ? 6.037 0.324 -13.670 1.00 81.88 72 VAL A C 1
ATOM 587 O O . VAL A 1 72 ? 7.213 0.655 -13.842 1.00 81.88 72 VAL A O 1
ATOM 590 N N . ALA A 1 73 ? 5.695 -0.712 -12.899 1.00 80.38 73 ALA A N 1
ATOM 591 C CA . ALA A 1 73 ? 6.676 -1.560 -12.232 1.00 80.38 73 ALA A CA 1
ATOM 592 C C . ALA A 1 73 ? 7.609 -2.249 -13.244 1.00 80.38 73 ALA A C 1
ATOM 594 O O . ALA A 1 73 ? 8.827 -2.220 -13.054 1.00 80.38 73 ALA A O 1
ATOM 595 N N . ALA A 1 74 ? 7.073 -2.767 -14.355 1.00 76.88 74 ALA A N 1
ATOM 596 C CA . ALA A 1 74 ? 7.870 -3.360 -15.433 1.00 76.88 74 ALA A CA 1
ATOM 597 C C . ALA A 1 74 ? 8.845 -2.348 -16.071 1.00 76.88 74 ALA A C 1
ATOM 599 O O . ALA A 1 74 ? 10.036 -2.629 -16.221 1.00 76.88 74 ALA A O 1
ATOM 600 N N . HIS A 1 75 ? 8.386 -1.126 -16.370 1.00 78.62 75 HIS A N 1
ATOM 601 C CA . HIS A 1 75 ? 9.258 -0.063 -16.887 1.00 78.62 75 HIS A CA 1
ATOM 602 C C . HIS A 1 75 ? 10.358 0.348 -15.898 1.00 78.62 75 HIS A C 1
ATOM 604 O O . HIS A 1 75 ? 11.471 0.673 -16.319 1.00 78.62 75 HIS A O 1
ATOM 610 N N . SER A 1 76 ? 10.078 0.314 -14.590 1.00 75.31 76 SER A N 1
ATOM 611 C CA . SER A 1 76 ? 11.084 0.587 -13.561 1.00 75.31 76 SER A CA 1
ATOM 612 C C . SER A 1 76 ? 12.224 -0.428 -13.607 1.00 75.31 76 SER A C 1
ATOM 614 O O . SER A 1 76 ? 13.380 -0.016 -13.575 1.00 75.31 76 SER A O 1
ATOM 616 N N . VAL A 1 77 ? 11.919 -1.725 -13.712 1.00 78.19 77 VAL A N 1
ATOM 617 C CA . VAL A 1 77 ? 12.940 -2.787 -13.786 1.00 78.19 77 VAL A CA 1
ATOM 618 C C . VAL A 1 77 ? 13.835 -2.588 -15.002 1.00 78.19 77 VAL A C 1
ATOM 620 O O . VAL A 1 77 ? 15.055 -2.576 -14.866 1.00 78.19 77 VAL A O 1
ATOM 623 N N . ASN A 1 78 ? 13.239 -2.319 -16.165 1.00 73.44 78 ASN A N 1
ATOM 624 C CA . ASN A 1 78 ? 13.982 -2.072 -17.403 1.00 73.44 78 ASN A CA 1
ATOM 625 C C . ASN A 1 78 ? 14.931 -0.865 -17.300 1.00 73.44 78 ASN A C 1
ATOM 627 O O . ASN A 1 78 ? 15.932 -0.796 -18.012 1.00 73.44 78 ASN A O 1
ATOM 631 N N . ARG A 1 79 ? 14.618 0.109 -16.433 1.00 71.44 79 ARG A N 1
ATOM 632 C CA . ARG A 1 79 ? 15.449 1.297 -16.210 1.00 71.44 79 ARG A CA 1
ATOM 633 C C . ARG A 1 79 ? 16.559 1.063 -15.189 1.00 71.44 79 ARG A C 1
ATOM 635 O O . ARG A 1 79 ? 17.660 1.559 -15.409 1.00 71.44 79 ARG A O 1
ATOM 642 N N . SER A 1 80 ? 16.257 0.426 -14.058 1.00 73.94 80 SER A N 1
ATOM 643 C CA . SER A 1 80 ? 17.166 0.370 -12.907 1.00 73.94 80 SER A CA 1
ATOM 644 C C . SER A 1 80 ? 17.888 -0.960 -12.731 1.00 73.94 80 SER A C 1
ATOM 646 O O . SER A 1 80 ? 18.856 -1.000 -11.978 1.00 73.94 80 SER A O 1
ATOM 648 N N . GLY A 1 81 ? 17.409 -2.045 -13.348 1.00 73.31 81 GLY A N 1
ATOM 649 C CA . GLY A 1 81 ? 17.898 -3.403 -13.085 1.00 73.31 81 GLY A CA 1
ATOM 650 C C . GLY A 1 81 ? 17.648 -3.885 -11.648 1.00 73.31 81 GLY A C 1
ATOM 651 O O . GLY A 1 81 ? 18.170 -4.917 -11.243 1.00 73.31 81 GLY A O 1
ATOM 652 N N . THR A 1 82 ? 16.872 -3.140 -10.854 1.00 77.06 82 THR A N 1
ATOM 653 C CA . THR A 1 82 ? 16.568 -3.460 -9.453 1.00 77.06 82 THR A CA 1
ATOM 654 C C . THR A 1 82 ? 15.187 -4.092 -9.318 1.00 77.06 82 THR A C 1
ATOM 656 O O . THR A 1 82 ? 14.357 -3.985 -10.224 1.00 77.06 82 THR A O 1
ATOM 659 N N . LYS A 1 83 ? 14.917 -4.728 -8.164 1.00 77.62 83 LYS A N 1
ATOM 660 C CA . LYS A 1 83 ? 13.613 -5.348 -7.877 1.00 77.62 83 LYS A CA 1
ATOM 661 C C . LYS A 1 83 ? 12.471 -4.356 -8.180 1.00 77.62 83 LYS A C 1
ATOM 663 O O . LYS A 1 83 ? 12.537 -3.207 -7.707 1.00 77.62 83 LYS A O 1
ATOM 668 N N . PRO A 1 84 ? 11.421 -4.774 -8.915 1.00 81.19 84 PRO A N 1
ATOM 669 C CA . PRO A 1 84 ? 10.288 -3.908 -9.226 1.00 81.19 84 PRO A CA 1
ATOM 670 C C . PRO A 1 84 ? 9.696 -3.292 -7.960 1.00 81.19 84 PRO A C 1
ATOM 672 O O . PRO A 1 84 ? 9.719 -3.899 -6.886 1.00 81.19 84 PRO A O 1
ATOM 675 N N . ILE A 1 85 ? 9.221 -2.050 -8.059 1.00 84.94 85 ILE A N 1
ATOM 676 C CA . ILE A 1 85 ? 8.439 -1.434 -6.981 1.00 84.94 85 ILE A CA 1
ATOM 677 C C . ILE A 1 85 ? 7.094 -2.151 -6.947 1.00 84.94 85 ILE A C 1
ATOM 679 O O . ILE A 1 85 ? 6.381 -2.162 -7.944 1.00 84.94 85 ILE A O 1
ATOM 683 N N . GLU A 1 86 ? 6.765 -2.766 -5.815 1.00 89.25 86 GLU A N 1
ATOM 684 C CA . GLU A 1 86 ? 5.463 -3.407 -5.636 1.00 89.25 86 GLU A CA 1
ATOM 685 C C . GLU A 1 86 ? 4.361 -2.343 -5.653 1.00 89.25 86 GLU A C 1
ATOM 687 O O . GLU A 1 86 ? 4.527 -1.265 -5.073 1.00 89.25 86 GLU A O 1
ATOM 692 N N . VAL A 1 87 ? 3.232 -2.652 -6.294 1.00 92.94 87 VAL A N 1
ATOM 693 C CA . VAL A 1 87 ? 2.085 -1.739 -6.447 1.00 92.94 87 VAL A CA 1
ATOM 694 C C . VAL A 1 87 ? 1.673 -1.138 -5.104 1.00 92.94 87 VAL A C 1
ATOM 696 O O . VAL A 1 87 ? 1.500 0.075 -4.989 1.00 92.94 87 VAL A O 1
ATOM 699 N N . VAL A 1 88 ? 1.612 -1.966 -4.060 1.00 95.06 88 VAL A N 1
ATOM 700 C CA . VAL A 1 88 ? 1.234 -1.534 -2.712 1.00 95.06 88 VAL A CA 1
ATOM 701 C C . VAL A 1 88 ? 2.150 -0.442 -2.155 1.00 95.06 88 VAL A C 1
ATOM 703 O O . VAL A 1 88 ? 1.668 0.488 -1.523 1.00 95.06 88 VAL A O 1
ATOM 706 N N . ASN A 1 89 ? 3.451 -0.479 -2.460 1.00 93.19 89 ASN A N 1
ATOM 707 C CA . ASN A 1 89 ? 4.402 0.549 -2.033 1.00 93.19 89 ASN A CA 1
ATOM 708 C C . ASN A 1 89 ? 4.206 1.869 -2.790 1.00 93.19 89 ASN A C 1
ATOM 710 O O . ASN A 1 89 ? 4.455 2.942 -2.239 1.00 93.19 89 ASN A O 1
ATOM 714 N N . MET A 1 90 ? 3.767 1.808 -4.052 1.00 93.94 90 MET A N 1
ATOM 715 C CA . MET A 1 90 ? 3.414 3.011 -4.809 1.00 93.94 90 MET A CA 1
ATOM 716 C C . MET A 1 90 ? 2.180 3.672 -4.200 1.00 93.94 90 MET A C 1
ATOM 718 O O . MET A 1 90 ? 2.224 4.856 -3.875 1.00 93.94 90 MET A O 1
ATOM 722 N N . VAL A 1 91 ? 1.111 2.896 -3.993 1.00 95.50 91 VAL A N 1
ATOM 723 C CA . VAL A 1 91 ? -0.141 3.389 -3.404 1.00 95.50 91 VAL A CA 1
ATOM 724 C C . VAL A 1 91 ? 0.107 3.911 -1.992 1.00 95.50 91 VAL A C 1
ATOM 726 O O . VAL A 1 91 ? -0.290 5.029 -1.680 1.00 95.50 91 VAL A O 1
ATOM 729 N N . GLN A 1 92 ? 0.842 3.164 -1.166 1.00 95.31 92 GLN A N 1
ATOM 730 C CA . GLN A 1 92 ? 1.197 3.560 0.194 1.00 95.31 92 GLN A CA 1
ATOM 731 C C . GLN A 1 92 ? 1.889 4.922 0.238 1.00 95.31 92 GLN A C 1
ATOM 733 O O . GLN A 1 92 ? 1.439 5.798 0.973 1.00 95.31 92 GLN A O 1
ATOM 738 N N . ARG A 1 93 ? 2.948 5.129 -0.557 1.00 93.88 93 ARG A N 1
ATOM 739 C CA . ARG A 1 93 ? 3.654 6.419 -0.597 1.00 93.88 93 ARG A CA 1
ATOM 740 C C . ARG A 1 93 ? 2.747 7.550 -1.059 1.00 93.88 93 ARG A C 1
ATOM 742 O O . ARG A 1 93 ? 2.771 8.617 -0.457 1.00 93.88 93 ARG A O 1
ATOM 749 N N . THR A 1 94 ? 1.955 7.316 -2.102 1.00 95.00 94 THR A N 1
ATOM 750 C CA . THR A 1 94 ? 1.045 8.331 -2.641 1.00 95.00 94 THR A CA 1
ATOM 751 C C . THR A 1 94 ? -0.005 8.735 -1.612 1.00 95.00 94 THR A C 1
ATOM 753 O O . THR A 1 94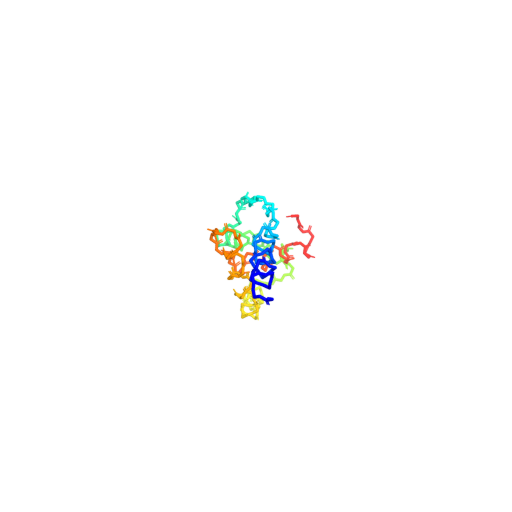 ? -0.173 9.922 -1.355 1.00 95.00 94 THR A O 1
ATOM 756 N N . ILE A 1 95 ? -0.678 7.771 -0.979 1.00 96.31 95 ILE A N 1
ATOM 757 C CA . ILE A 1 95 ? -1.698 8.066 0.035 1.00 96.31 95 ILE A CA 1
ATOM 758 C C . ILE A 1 95 ? -1.068 8.685 1.280 1.00 96.31 95 ILE A C 1
ATOM 760 O O . ILE A 1 95 ? -1.632 9.630 1.815 1.00 96.31 95 ILE A O 1
ATOM 764 N N . SER A 1 96 ? 0.105 8.216 1.715 1.00 94.88 96 SER A N 1
ATOM 765 C CA . SER A 1 96 ? 0.841 8.833 2.825 1.00 94.88 96 SER A CA 1
ATOM 766 C C . SER A 1 96 ? 1.112 10.312 2.545 1.00 94.88 96 SER A C 1
ATOM 768 O O . SER A 1 96 ? 0.798 11.153 3.380 1.00 94.88 96 SER A O 1
ATOM 770 N N . TRP A 1 97 ? 1.611 10.643 1.350 1.00 95.50 97 TRP A N 1
ATOM 771 C CA . TRP A 1 97 ? 1.854 12.027 0.939 1.00 95.50 97 TRP A CA 1
ATOM 772 C C . TRP A 1 97 ? 0.562 12.857 0.893 1.00 95.50 97 TRP A C 1
ATOM 774 O O . TRP A 1 97 ? 0.500 13.935 1.480 1.00 95.50 97 TRP A O 1
ATOM 784 N N . LEU A 1 98 ? -0.505 12.330 0.280 1.00 95.62 98 LEU A N 1
ATOM 785 C CA . LEU A 1 98 ? -1.815 12.996 0.227 1.00 95.62 98 LEU A CA 1
ATOM 786 C C . LEU A 1 98 ? -2.447 13.186 1.617 1.00 95.62 98 LEU A C 1
ATOM 788 O O . LEU A 1 98 ? -3.197 14.134 1.832 1.00 95.62 98 LEU A O 1
ATOM 792 N N . ALA A 1 99 ? 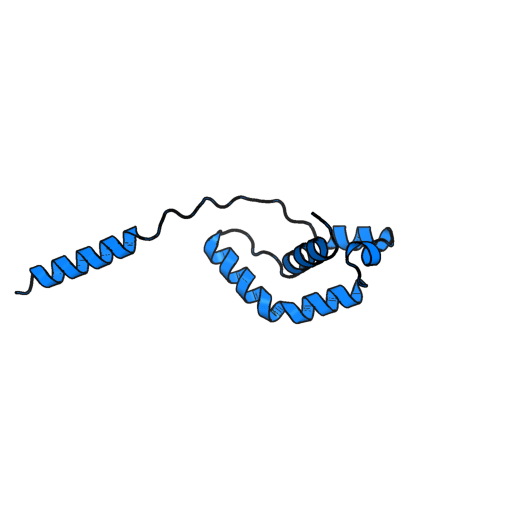-2.140 12.307 2.569 1.00 94.44 99 ALA A N 1
ATOM 793 C CA . ALA A 1 99 ? -2.589 12.397 3.955 1.00 94.44 99 ALA A CA 1
ATOM 794 C C . ALA A 1 99 ? -1.750 13.364 4.818 1.00 94.44 99 ALA A C 1
ATOM 796 O O . ALA A 1 99 ? -2.078 13.545 5.999 1.00 94.44 99 ALA A O 1
ATOM 797 N N . GLY A 1 100 ? -0.704 13.977 4.245 1.00 92.19 100 GLY A N 1
ATOM 798 C CA . GLY A 1 100 ? 0.207 14.915 4.909 1.00 92.19 100 GLY A CA 1
ATOM 799 C C . GLY A 1 100 ? 1.473 14.286 5.508 1.00 92.19 100 GLY A C 1
ATOM 800 O O . GLY A 1 100 ? 2.127 14.914 6.336 1.00 92.19 100 GLY A O 1
ATOM 801 N N . GLY A 1 101 ? 1.808 13.047 5.145 1.00 81.25 101 GLY A N 1
ATOM 802 C CA . GLY A 1 101 ? 3.073 12.391 5.497 1.00 81.25 101 GLY A CA 1
ATOM 803 C C . GLY A 1 101 ? 4.242 12.838 4.606 1.00 81.25 101 GLY A C 1
ATOM 804 O O . GLY A 1 101 ? 4.020 13.363 3.514 1.00 81.25 101 GLY A O 1
ATOM 805 N N . SER A 1 102 ? 5.486 12.617 5.059 1.00 62.38 102 SER A N 1
ATOM 806 C CA . SER A 1 102 ? 6.712 12.920 4.295 1.00 62.38 102 SER A CA 1
ATOM 807 C C . SER A 1 102 ? 7.374 11.693 3.670 1.00 62.38 102 SER A C 1
ATOM 809 O O . SER A 1 102 ? 7.198 10.570 4.200 1.00 62.38 102 SER A O 1
#

Sequence (102 aa):
MKITSIALVVSVVAIAHRSKGSRAPVVYRKRLEWVPHRYRLLQEGQFKRYYRMSAAAFDVLVHLLTPALERVAAHSVNRSGTKPIEVVNMVQRTISWLAGGS

Secondary structure (DSSP, 8-state):
--HHHHHHHHHHHHHHHHTS--PPP----PPP-HHHHHHHHHHTT-HHHHHSS-HHHHHHHHHHHHHHHHHHHHHHHHHH-SPPPPHHHHHHHHHHHHTT--

Radius of gyration: 22.32 Å; chains: 1; bounding box: 41×21×73 Å

Foldseek 3Di:
DPPVVVVVVVVVVVVVVVPPPDDPADDDDDADPPPVVVVVCVVVVCPCVQLVDDPVVLVVVLVVCVVVCVVVQVVVCVVHVDHGDRSSRVSNVVSNVVSPHD